Protein AF-A0A1W9SAP3-F1 (afdb_monomer_lite)

Foldseek 3Di:
DQVVLVVLQVVLVVLLVCLPVVPVVVCVDPVNVVVQVVQVHDVSSSVVSNVSSVVSNVVSVVD

Radius of gyration: 12.84 Å; chains: 1; bounding box: 31×16×32 Å

Structure (mmCIF, N/CA/C/O backbone):
data_AF-A0A1W9SAP3-F1
#
_entry.id   AF-A0A1W9SAP3-F1
#
loop_
_atom_site.group_PDB
_atom_site.id
_atom_site.type_symbol
_atom_site.label_atom_id
_atom_site.label_alt_id
_atom_site.label_comp_id
_atom_site.label_asym_id
_atom_site.label_entity_id
_atom_site.label_seq_id
_atom_site.pdbx_PDB_ins_code
_atom_site.Cartn_x
_atom_site.Cartn_y
_atom_site.Cartn_z
_atom_site.occupancy
_atom_site.B_iso_or_equiv
_atom_site.auth_seq_id
_atom_site.auth_comp_id
_atom_site.auth_asym_id
_atom_site.auth_atom_id
_atom_site.pdbx_PDB_model_num
ATOM 1 N N . MET A 1 1 ? 17.627 -9.278 -18.035 1.00 54.88 1 MET A N 1
ATOM 2 C CA . MET A 1 1 ? 17.980 -9.186 -16.603 1.00 54.88 1 MET A CA 1
ATOM 3 C C . MET A 1 1 ? 17.047 -8.160 -15.948 1.00 54.88 1 MET A C 1
ATOM 5 O O . MET A 1 1 ? 17.487 -7.321 -15.181 1.00 54.88 1 MET A O 1
ATOM 9 N N . ASP A 1 2 ? 15.739 -8.241 -16.248 1.00 65.69 2 ASP A N 1
ATOM 10 C CA . ASP A 1 2 ? 14.800 -7.103 -16.115 1.00 65.69 2 ASP A CA 1
ATOM 11 C C . ASP A 1 2 ? 13.474 -7.486 -15.441 1.00 65.69 2 ASP A C 1
ATOM 13 O O . ASP A 1 2 ? 12.624 -6.640 -15.172 1.00 65.69 2 ASP A O 1
ATOM 17 N N . TRP A 1 3 ? 13.294 -8.774 -15.135 1.00 76.25 3 TRP A N 1
ATOM 18 C CA . TRP A 1 3 ? 12.047 -9.299 -14.575 1.00 76.25 3 TRP A CA 1
ATOM 19 C C . TRP A 1 3 ? 11.690 -8.655 -13.229 1.00 76.25 3 TRP A C 1
ATOM 21 O O . TRP A 1 3 ? 10.530 -8.363 -12.956 1.00 76.25 3 TRP A O 1
ATOM 31 N N . TRP A 1 4 ? 12.702 -8.381 -12.406 1.00 78.38 4 TRP A N 1
ATOM 32 C CA . TRP A 1 4 ? 12.535 -7.781 -11.084 1.00 78.38 4 TRP A CA 1
ATOM 33 C C . TRP A 1 4 ? 11.992 -6.351 -11.157 1.00 78.38 4 TRP A C 1
ATOM 35 O O . TRP A 1 4 ? 11.128 -5.998 -10.360 1.00 78.38 4 TRP A O 1
ATOM 45 N N . LYS A 1 5 ? 12.422 -5.558 -12.148 1.00 78.81 5 LYS A N 1
ATOM 46 C CA . LYS A 1 5 ? 11.937 -4.185 -12.363 1.00 78.81 5 LYS A CA 1
ATOM 47 C C . LYS A 1 5 ? 10.467 -4.178 -12.760 1.00 78.81 5 LYS A C 1
ATOM 49 O O . LYS A 1 5 ? 9.662 -3.455 -12.181 1.00 78.81 5 LYS A O 1
ATOM 54 N N . ILE A 1 6 ? 10.108 -5.054 -13.699 1.00 82.25 6 ILE A N 1
ATOM 55 C CA . ILE A 1 6 ? 8.729 -5.226 -14.164 1.00 82.25 6 ILE A CA 1
ATOM 56 C C . ILE A 1 6 ? 7.837 -5.684 -13.004 1.00 82.25 6 ILE A C 1
ATOM 58 O O . ILE A 1 6 ? 6.768 -5.116 -12.789 1.00 82.25 6 ILE A O 1
ATOM 62 N N . ALA A 1 7 ? 8.297 -6.652 -12.206 1.00 84.69 7 ALA A N 1
ATOM 63 C CA . ALA A 1 7 ? 7.575 -7.111 -11.025 1.00 84.69 7 ALA A CA 1
ATOM 64 C C . ALA A 1 7 ? 7.375 -5.988 -9.990 1.00 84.69 7 ALA A C 1
ATOM 66 O O . ALA A 1 7 ? 6.274 -5.848 -9.462 1.00 84.69 7 ALA A O 1
ATOM 67 N N . LEU A 1 8 ? 8.392 -5.154 -9.740 1.00 82.94 8 LEU A N 1
ATOM 68 C CA . LEU A 1 8 ? 8.319 -3.998 -8.836 1.00 82.94 8 LEU A CA 1
ATOM 69 C C . LEU A 1 8 ? 7.344 -2.924 -9.328 1.00 82.94 8 LEU A C 1
ATOM 71 O O . LEU A 1 8 ? 6.552 -2.416 -8.537 1.00 82.94 8 LEU A O 1
ATOM 75 N N . ILE A 1 9 ? 7.348 -2.620 -10.627 1.00 84.75 9 ILE A N 1
ATOM 76 C CA . ILE A 1 9 ? 6.420 -1.658 -11.235 1.00 84.75 9 ILE A CA 1
ATOM 77 C C . ILE A 1 9 ? 4.978 -2.166 -11.130 1.00 84.75 9 ILE A C 1
ATOM 79 O O . ILE A 1 9 ? 4.105 -1.438 -10.656 1.00 84.75 9 ILE A O 1
ATOM 83 N N . ILE A 1 10 ? 4.724 -3.427 -11.501 1.00 88.06 10 ILE A N 1
ATOM 84 C CA . ILE A 1 10 ? 3.394 -4.048 -11.390 1.00 88.06 10 ILE A CA 1
ATOM 85 C C . ILE A 1 10 ? 2.927 -4.052 -9.930 1.00 88.06 10 ILE A C 1
ATOM 87 O O . ILE A 1 10 ? 1.779 -3.713 -9.639 1.00 88.06 10 ILE A O 1
ATOM 91 N N . TYR A 1 11 ? 3.820 -4.394 -9.000 1.00 84.75 11 TYR A N 1
ATOM 92 C CA . TYR A 1 11 ? 3.518 -4.407 -7.573 1.00 84.75 11 TYR A CA 1
ATOM 93 C C . TYR A 1 11 ? 3.22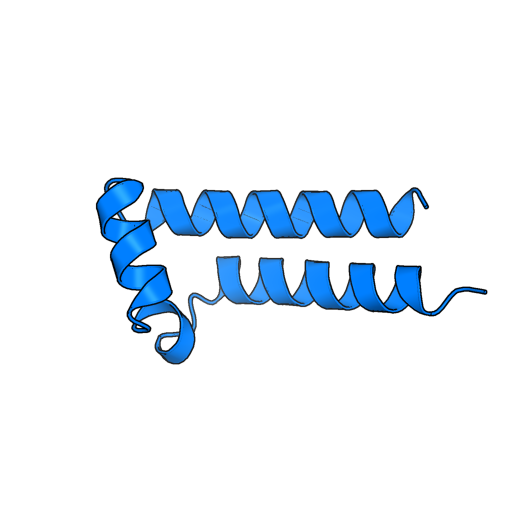0 -3.003 -7.030 1.00 84.75 11 TYR A C 1
ATOM 95 O O . TYR A 1 11 ? 2.266 -2.825 -6.274 1.00 84.75 11 TYR A O 1
ATOM 103 N N . GLY A 1 12 ? 3.978 -1.988 -7.449 1.00 84.38 12 GLY A N 1
ATOM 104 C CA . GLY A 1 12 ? 3.735 -0.595 -7.079 1.00 84.38 12 GLY A CA 1
ATOM 105 C C . GLY A 1 12 ? 2.379 -0.091 -7.578 1.00 84.38 12 GLY A C 1
ATOM 106 O O . GLY A 1 12 ? 1.623 0.497 -6.803 1.00 84.38 12 GLY A O 1
ATOM 107 N N . ILE A 1 13 ? 2.013 -0.414 -8.825 1.00 86.94 13 ILE A N 1
ATOM 108 C CA . ILE A 1 13 ? 0.690 -0.105 -9.393 1.00 86.94 13 ILE A CA 1
ATOM 109 C C . ILE A 1 13 ? -0.419 -0.795 -8.594 1.00 86.94 13 ILE A C 1
ATOM 111 O O . ILE A 1 13 ? -1.394 -0.143 -8.224 1.00 86.94 13 ILE A O 1
ATOM 115 N N . LEU A 1 14 ? -0.265 -2.084 -8.273 1.00 86.75 14 LEU A N 1
ATOM 116 C CA . LEU A 1 14 ? -1.214 -2.821 -7.433 1.00 86.75 14 LEU A CA 1
ATOM 117 C C . LEU A 1 14 ? -1.361 -2.181 -6.050 1.00 86.75 14 LEU A C 1
ATOM 119 O O . LEU A 1 14 ? -2.483 -2.007 -5.584 1.00 86.75 14 LEU A O 1
ATOM 123 N N . CYS A 1 15 ? -0.263 -1.784 -5.404 1.00 85.69 15 CYS A N 1
ATOM 124 C CA . CYS A 1 15 ? -0.304 -1.110 -4.106 1.00 85.69 15 CYS A CA 1
ATOM 125 C C . CYS A 1 15 ? -1.050 0.228 -4.170 1.00 85.69 15 CYS A C 1
ATOM 127 O O . CYS A 1 15 ? -1.883 0.489 -3.302 1.00 85.69 15 CYS A O 1
ATOM 129 N N . ILE A 1 16 ? -0.817 1.046 -5.202 1.00 85.75 16 ILE A N 1
ATOM 130 C CA . ILE A 1 16 ? -1.580 2.286 -5.408 1.00 85.75 16 ILE A CA 1
ATOM 131 C C . ILE A 1 16 ? -3.053 1.971 -5.653 1.00 85.75 16 ILE A C 1
ATOM 133 O O . ILE A 1 16 ? -3.915 2.598 -5.04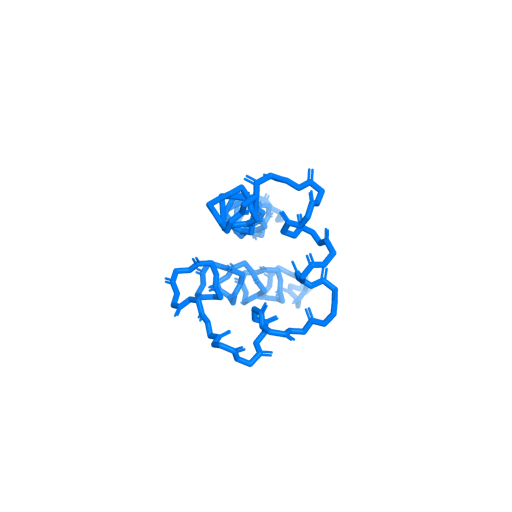3 1.00 85.75 16 ILE A O 1
ATOM 137 N N . TYR A 1 17 ? -3.355 0.981 -6.494 1.00 85.81 17 TYR A N 1
ATOM 138 C CA . TYR A 1 17 ? -4.727 0.599 -6.816 1.00 85.81 17 TYR A CA 1
ATOM 139 C C . TYR A 1 17 ? -5.486 0.131 -5.574 1.00 85.81 17 TYR A C 1
ATOM 141 O O . TYR A 1 17 ? -6.596 0.586 -5.316 1.00 85.81 17 TYR A O 1
ATOM 149 N N . ILE A 1 18 ? -4.856 -0.714 -4.755 1.00 83.75 18 ILE A N 1
ATOM 150 C CA . ILE A 1 18 ? -5.370 -1.135 -3.453 1.00 83.75 18 ILE A CA 1
ATOM 151 C C . ILE A 1 18 ? -5.586 0.122 -2.600 1.00 83.75 18 ILE A C 1
ATOM 153 O O . ILE A 1 18 ? -6.724 0.393 -2.225 1.00 83.75 18 ILE A O 1
ATOM 157 N N . GLY A 1 19 ? -4.548 0.943 -2.391 1.00 82.19 19 GLY A N 1
ATOM 158 C CA . GLY A 1 19 ? -4.576 2.223 -1.663 1.00 82.19 19 GLY A CA 1
ATOM 159 C C . GLY A 1 19 ? -5.722 3.172 -2.039 1.00 82.19 19 GLY A C 1
ATOM 160 O O . GLY A 1 19 ? -6.292 3.833 -1.167 1.00 82.19 19 GLY A O 1
ATOM 161 N N . LEU A 1 20 ? -6.070 3.240 -3.325 1.00 80.50 20 LEU A N 1
ATOM 162 C CA . LEU A 1 20 ? -7.074 4.156 -3.862 1.00 80.50 20 LEU A CA 1
ATOM 163 C C . LEU A 1 20 ? -8.492 3.570 -3.813 1.00 80.50 20 LEU A C 1
ATOM 165 O O . LEU A 1 20 ? -9.401 4.219 -3.299 1.00 80.50 20 LEU A O 1
ATOM 169 N N . LEU A 1 21 ? -8.680 2.344 -4.320 1.00 79.75 21 LEU A N 1
ATOM 170 C CA . LEU A 1 21 ? -10.004 1.722 -4.452 1.00 79.75 21 LEU A CA 1
ATOM 171 C C . LEU A 1 21 ? -10.560 1.178 -3.137 1.00 79.75 21 LEU A C 1
ATOM 173 O O . LEU A 1 21 ? -11.736 0.830 -3.066 1.00 79.75 21 LEU A O 1
ATOM 177 N N . LYS A 1 22 ? -9.716 1.050 -2.112 1.00 73.12 22 LYS A N 1
ATOM 178 C CA . LYS A 1 22 ? -10.067 0.433 -0.835 1.00 73.12 22 LYS A CA 1
ATOM 179 C C . LYS A 1 22 ? -10.862 -0.873 -0.975 1.00 73.12 22 LYS A C 1
ATOM 181 O O . LYS A 1 22 ? -11.950 -0.959 -0.397 1.00 73.12 22 LYS A O 1
ATOM 186 N N . PRO A 1 23 ? -10.391 -1.899 -1.724 1.00 77.88 23 PRO A N 1
ATOM 187 C CA . PRO A 1 23 ? -11.185 -3.098 -1.930 1.00 77.88 23 PRO A CA 1
ATOM 188 C C . PRO A 1 23 ? -11.598 -3.687 -0.575 1.00 77.88 23 PRO A C 1
ATOM 190 O O . PRO A 1 23 ? -10.725 -4.019 0.240 1.00 77.88 23 PRO A O 1
ATOM 193 N N . PRO A 1 24 ? -12.908 -3.847 -0.312 1.00 70.88 24 PRO A N 1
ATOM 194 C CA . PRO A 1 24 ? -13.400 -4.266 0.997 1.00 70.88 24 PRO A CA 1
ATOM 195 C C . PRO A 1 24 ? -12.895 -5.659 1.377 1.00 70.88 24 PRO A C 1
ATOM 197 O O . PRO A 1 24 ? -12.789 -5.965 2.558 1.00 70.88 24 PRO A O 1
ATOM 200 N N . PHE A 1 25 ? -12.521 -6.481 0.394 1.00 74.94 25 PHE A N 1
ATOM 201 C CA . PHE A 1 25 ? -11.922 -7.793 0.614 1.00 74.94 25 PHE A CA 1
ATOM 202 C C . PHE A 1 25 ? -10.552 -7.715 1.305 1.00 74.94 25 PHE A C 1
ATOM 204 O O . PHE A 1 25 ? -10.281 -8.487 2.216 1.00 74.94 25 PHE A O 1
ATOM 211 N N . ILE A 1 26 ? -9.708 -6.753 0.916 1.00 75.38 26 ILE A N 1
ATOM 212 C CA . ILE A 1 26 ? -8.357 -6.580 1.471 1.00 75.38 26 ILE A CA 1
ATOM 213 C C . ILE A 1 26 ? -8.428 -5.794 2.784 1.00 75.38 26 ILE A C 1
ATOM 215 O O . ILE A 1 26 ? -7.781 -6.164 3.762 1.00 75.38 26 ILE A O 1
ATOM 219 N N . TRP A 1 27 ? -9.274 -4.758 2.836 1.00 73.56 27 TRP A N 1
ATOM 220 C CA . TRP A 1 27 ? -9.440 -3.912 4.024 1.00 73.56 27 TRP A CA 1
ATOM 221 C C . TRP A 1 27 ? -10.155 -4.590 5.193 1.00 73.56 27 TRP A C 1
ATOM 223 O O . TRP A 1 27 ? -9.922 -4.204 6.337 1.00 73.56 27 TRP A O 1
ATOM 233 N N . LYS A 1 28 ? -10.996 -5.601 4.938 1.00 80.12 28 LYS A N 1
ATOM 234 C CA . LYS A 1 28 ? -11.632 -6.417 5.989 1.00 80.12 28 LYS A CA 1
ATOM 235 C C . LYS A 1 28 ? -10.789 -7.621 6.423 1.00 80.12 28 LYS A C 1
ATOM 237 O O . LYS A 1 28 ? -11.242 -8.414 7.242 1.00 80.12 28 LYS A O 1
ATOM 242 N N . MET A 1 29 ? -9.572 -7.794 5.900 1.00 82.75 29 MET A N 1
ATOM 243 C CA . MET A 1 29 ? -8.689 -8.850 6.394 1.00 82.75 29 MET A CA 1
ATOM 244 C C . MET A 1 29 ? -8.121 -8.499 7.770 1.00 82.75 29 MET A C 1
ATOM 246 O O . MET A 1 29 ? -7.702 -7.365 8.003 1.00 82.75 29 MET A O 1
ATOM 250 N N . LYS A 1 30 ? -7.968 -9.512 8.637 1.00 79.56 30 LYS A N 1
ATOM 251 C CA . LYS A 1 30 ? -7.404 -9.366 9.995 1.00 79.56 30 LYS A CA 1
ATOM 252 C C . LYS A 1 30 ? -6.087 -8.576 10.027 1.00 79.56 30 LYS A C 1
ATOM 254 O O . LYS A 1 30 ? -5.874 -7.787 10.937 1.00 79.56 30 LYS A O 1
ATOM 259 N N . LYS A 1 31 ? -5.210 -8.744 9.026 1.00 76.12 31 LYS A N 1
ATOM 260 C CA . LYS A 1 31 ? -3.947 -7.985 8.912 1.00 76.12 31 LYS A CA 1
ATOM 261 C C . LYS A 1 31 ? -4.174 -6.477 8.770 1.00 76.12 31 LYS A C 1
ATOM 263 O O . LYS A 1 31 ? -3.569 -5.699 9.503 1.00 76.12 31 LYS A O 1
ATOM 268 N N . PHE A 1 32 ? -5.047 -6.071 7.850 1.00 78.00 32 PHE A N 1
ATOM 269 C CA . PHE A 1 32 ? -5.373 -4.661 7.634 1.00 78.00 32 PHE A CA 1
ATOM 270 C C . PHE A 1 32 ? -6.154 -4.081 8.810 1.00 78.00 32 PHE A C 1
ATOM 272 O O . PHE A 1 32 ? -5.945 -2.930 9.170 1.00 78.00 32 PHE A O 1
ATOM 279 N N . GLU A 1 33 ? -6.984 -4.887 9.465 1.00 80.62 33 GLU A N 1
ATOM 280 C CA . GLU A 1 33 ? -7.715 -4.496 10.668 1.00 80.62 33 GLU A CA 1
ATOM 281 C C . GLU A 1 3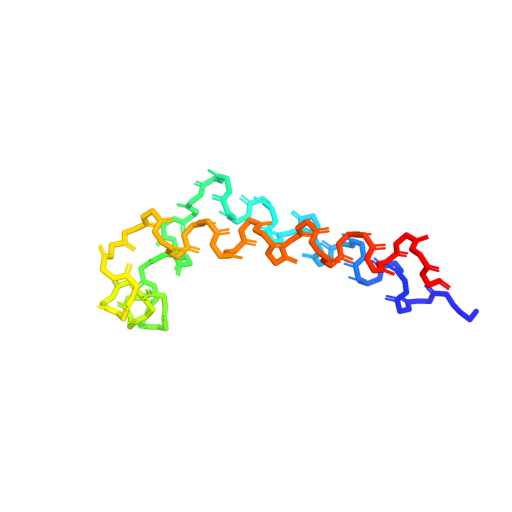3 ? -6.776 -4.241 11.865 1.00 80.62 33 GLU A C 1
ATOM 283 O O . GLU A 1 33 ? -6.935 -3.255 12.589 1.00 80.62 33 GLU A O 1
ATOM 288 N N . ILE A 1 34 ? -5.732 -5.066 12.026 1.00 82.38 34 ILE A N 1
ATOM 289 C CA . ILE A 1 34 ? -4.652 -4.846 13.001 1.00 82.38 34 ILE A CA 1
ATOM 290 C C . ILE A 1 34 ? -3.870 -3.574 12.659 1.00 82.38 34 ILE A C 1
ATOM 292 O O . ILE A 1 34 ? -3.657 -2.739 13.538 1.00 82.38 34 ILE A O 1
ATOM 296 N N . MET A 1 35 ? -3.489 -3.379 11.390 1.00 80.12 35 MET A N 1
ATOM 297 C CA . MET A 1 35 ? -2.827 -2.140 10.962 1.00 80.12 35 MET A CA 1
ATOM 298 C C . MET A 1 35 ? -3.718 -0.919 11.203 1.00 80.12 35 MET A C 1
ATOM 300 O O . MET A 1 35 ? -3.227 0.113 11.640 1.00 80.12 35 MET A O 1
ATOM 304 N N . LYS A 1 36 ? -5.033 -1.035 11.001 1.00 82.44 36 LYS A N 1
ATOM 305 C CA . LYS A 1 36 ? -6.004 0.042 11.234 1.00 82.44 36 LYS A CA 1
ATOM 306 C C . LYS A 1 36 ? -6.095 0.411 12.715 1.00 82.44 36 LYS A C 1
ATOM 308 O O . LYS A 1 36 ? -6.150 1.597 13.036 1.00 82.44 36 LYS A O 1
ATOM 313 N N . LYS A 1 37 ? -6.040 -0.580 13.614 1.00 78.88 37 LYS A N 1
ATOM 314 C CA . LYS A 1 37 ? -5.921 -0.361 15.068 1.00 78.88 37 LYS A CA 1
ATOM 315 C C . LYS A 1 37 ? -4.596 0.301 15.449 1.00 78.88 37 LYS A C 1
ATOM 317 O O . LYS A 1 37 ? -4.593 1.197 16.285 1.00 78.88 37 LYS A O 1
ATOM 322 N N . MET A 1 38 ? -3.492 -0.106 14.826 1.00 80.50 38 MET A N 1
ATOM 323 C CA . MET A 1 38 ? -2.155 0.419 15.123 1.00 80.50 38 MET A CA 1
ATOM 324 C C . MET A 1 38 ? -1.961 1.856 14.608 1.00 80.50 38 MET A C 1
ATOM 326 O O . MET A 1 38 ? -1.430 2.703 15.319 1.00 80.50 38 MET A O 1
ATOM 330 N N . PHE A 1 39 ? -2.466 2.157 13.410 1.00 76.81 39 PHE A N 1
ATOM 331 C CA . PHE A 1 39 ? -2.353 3.463 12.751 1.00 76.81 39 PHE A CA 1
ATOM 332 C C . PHE A 1 39 ? -3.518 4.420 13.048 1.00 76.81 39 PHE A C 1
ATOM 334 O O . PHE A 1 39 ? -3.701 5.405 12.335 1.00 76.81 39 PHE A O 1
ATOM 341 N N . LYS A 1 40 ? -4.298 4.155 14.109 1.00 75.56 40 LYS A N 1
ATOM 342 C CA . LYS A 1 40 ? -5.413 5.003 14.580 1.00 75.56 40 LYS A CA 1
ATOM 343 C C . LYS A 1 40 ? -6.418 5.383 13.482 1.00 75.56 40 LYS A C 1
ATOM 345 O O . LYS A 1 40 ? -6.963 6.483 13.483 1.00 75.56 40 LYS A O 1
ATOM 350 N N . GLY A 1 41 ? -6.701 4.468 12.556 1.00 78.19 41 GLY A N 1
ATOM 351 C CA . GLY A 1 41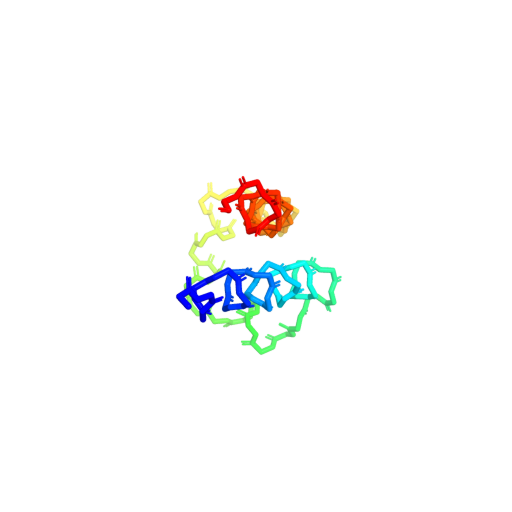 ? -7.768 4.656 11.582 1.00 78.19 41 GLY A CA 1
ATOM 352 C C . GLY A 1 41 ? -7.449 4.197 10.168 1.00 78.19 41 GLY A C 1
ATOM 353 O O . GLY A 1 41 ? -6.361 3.742 9.826 1.00 78.19 41 GLY A O 1
ATOM 354 N N . GLU A 1 42 ? -8.474 4.314 9.334 1.00 78.38 42 GLU A N 1
ATOM 355 C CA . GLU A 1 42 ? -8.486 3.856 7.943 1.00 78.38 42 GLU A CA 1
ATOM 356 C C . GLU A 1 42 ? -7.573 4.691 7.045 1.00 78.38 42 GLU A C 1
ATOM 358 O O . GLU A 1 42 ? -6.910 4.152 6.161 1.00 78.38 42 GLU A O 1
ATOM 363 N N . LEU A 1 43 ? -7.515 5.998 7.317 1.00 79.50 43 LEU A N 1
ATOM 364 C CA . LEU A 1 43 ? -6.679 6.957 6.600 1.00 79.50 43 LEU A CA 1
ATOM 365 C C . LEU A 1 43 ? -5.185 6.682 6.799 1.00 79.50 43 LEU A C 1
ATOM 367 O O . LEU A 1 43 ? -4.436 6.754 5.833 1.00 79.50 43 LEU A O 1
ATOM 371 N N . GLY A 1 44 ? -4.752 6.308 8.007 1.00 81.69 44 GLY A N 1
ATOM 372 C CA . GLY A 1 44 ? -3.338 6.031 8.283 1.00 81.69 44 GLY A CA 1
ATOM 373 C C . GLY A 1 44 ? -2.812 4.839 7.482 1.00 81.69 44 GLY A C 1
ATOM 374 O O . GLY A 1 44 ? -1.781 4.931 6.820 1.00 81.69 44 GLY A O 1
ATOM 375 N N . VAL A 1 45 ? -3.573 3.741 7.457 1.00 83.44 45 VAL A N 1
ATOM 376 C CA . VAL A 1 45 ? -3.221 2.558 6.655 1.00 83.44 45 VAL A CA 1
ATOM 377 C C . VAL A 1 45 ? -3.278 2.870 5.162 1.00 83.44 45 VAL A C 1
ATOM 379 O O . VAL A 1 45 ? -2.408 2.439 4.412 1.00 83.44 45 VAL A O 1
ATOM 382 N N . GLN A 1 46 ? -4.268 3.653 4.727 1.00 83.56 46 GLN A N 1
ATOM 383 C CA . GLN A 1 46 ? -4.389 4.068 3.334 1.00 83.56 46 GLN A CA 1
ATOM 384 C C . GLN A 1 46 ? -3.173 4.880 2.867 1.00 83.56 46 GLN A C 1
ATOM 386 O O . GLN A 1 46 ? -2.611 4.576 1.818 1.00 83.56 46 GLN A O 1
ATOM 391 N N . ILE A 1 47 ? -2.759 5.883 3.649 1.00 84.50 47 ILE A N 1
ATOM 392 C CA . ILE A 1 47 ? -1.605 6.734 3.340 1.00 84.50 47 ILE A CA 1
ATOM 393 C C . ILE A 1 47 ? -0.336 5.889 3.274 1.00 84.50 47 ILE A C 1
ATOM 395 O O . ILE A 1 47 ? 0.438 6.044 2.339 1.00 84.50 47 ILE A O 1
ATOM 399 N N . ILE A 1 48 ? -0.147 4.946 4.199 1.00 85.62 48 ILE A N 1
ATOM 400 C CA . ILE A 1 48 ? 1.022 4.060 4.182 1.00 85.62 48 ILE A CA 1
ATOM 401 C C . ILE A 1 48 ? 1.050 3.203 2.928 1.00 85.62 48 ILE A C 1
ATOM 403 O O . ILE A 1 48 ? 2.079 3.146 2.269 1.00 85.62 48 ILE A O 1
ATOM 407 N N . VAL A 1 49 ? -0.066 2.570 2.570 1.00 86.25 49 VAL A N 1
ATOM 408 C CA . VAL A 1 49 ? -0.146 1.728 1.368 1.00 86.25 49 VAL A CA 1
ATOM 409 C C . VAL A 1 49 ? 0.100 2.549 0.099 1.00 86.25 49 VAL A C 1
ATOM 411 O O . VAL A 1 49 ? 0.805 2.086 -0.796 1.00 86.25 49 VAL A O 1
ATOM 414 N N . LEU A 1 50 ? -0.411 3.783 0.040 1.00 86.75 50 LEU A N 1
ATOM 415 C CA . LEU A 1 50 ? -0.152 4.717 -1.060 1.00 86.75 50 LEU A CA 1
ATOM 416 C C . LEU A 1 50 ? 1.320 5.131 -1.140 1.00 86.75 50 LEU A C 1
ATOM 418 O O . LEU A 1 50 ? 1.920 5.024 -2.206 1.00 86.75 50 LEU A O 1
ATOM 422 N N . VAL A 1 51 ? 1.915 5.557 -0.024 1.00 88.12 51 VAL A N 1
ATOM 423 C CA . VAL A 1 51 ? 3.333 5.942 0.051 1.00 88.12 51 VAL A CA 1
ATOM 424 C C . VAL A 1 51 ? 4.225 4.762 -0.331 1.00 88.12 51 VAL A C 1
ATOM 426 O O . VAL A 1 51 ? 5.182 4.937 -1.080 1.00 88.12 51 VAL A O 1
ATOM 429 N N . PHE A 1 52 ? 3.878 3.549 0.104 1.00 87.19 52 PHE A N 1
ATOM 430 C CA . PHE A 1 52 ? 4.609 2.335 -0.249 1.00 87.19 52 PHE A CA 1
ATOM 431 C C . PHE A 1 52 ? 4.488 1.999 -1.741 1.00 87.19 52 PHE A C 1
ATOM 433 O O . PHE A 1 52 ? 5.477 1.627 -2.365 1.00 87.19 52 PHE A O 1
ATOM 440 N N . GLY A 1 53 ? 3.302 2.172 -2.333 1.00 86.75 53 GLY A N 1
ATOM 441 C CA . GLY A 1 53 ? 3.091 1.989 -3.770 1.00 86.75 53 GLY A CA 1
ATOM 442 C C . GLY A 1 53 ? 3.885 2.982 -4.620 1.00 86.75 53 GLY A C 1
ATOM 443 O O . GLY A 1 53 ? 4.526 2.585 -5.591 1.00 86.75 53 GLY A O 1
ATOM 444 N N . ILE A 1 54 ? 3.908 4.257 -4.218 1.00 88.06 54 ILE A N 1
ATOM 445 C CA . ILE A 1 54 ? 4.696 5.306 -4.881 1.00 88.06 54 ILE A CA 1
ATOM 446 C C . ILE A 1 54 ? 6.197 5.024 -4.738 1.00 88.06 54 ILE A C 1
ATOM 448 O O . ILE A 1 54 ? 6.932 5.103 -5.720 1.00 88.06 54 ILE A O 1
ATOM 452 N N . ALA A 1 55 ? 6.658 4.645 -3.543 1.00 88.44 55 ALA A N 1
ATOM 453 C CA . ALA A 1 55 ? 8.057 4.302 -3.302 1.00 88.44 55 ALA A CA 1
ATOM 454 C C . ALA A 1 55 ? 8.503 3.075 -4.116 1.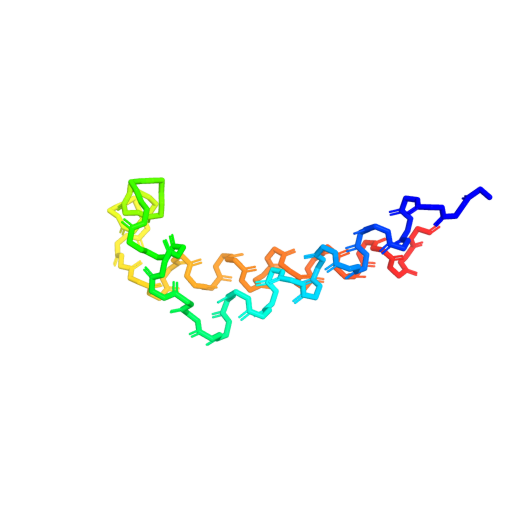00 88.44 55 ALA A C 1
ATOM 456 O O . ALA A 1 55 ? 9.591 3.083 -4.686 1.00 88.44 55 ALA A O 1
ATOM 457 N N . ALA A 1 56 ? 7.656 2.046 -4.222 1.00 85.44 56 ALA A N 1
ATOM 458 C CA . ALA A 1 56 ? 7.923 0.859 -5.034 1.00 85.44 56 ALA A CA 1
ATOM 459 C C . ALA A 1 56 ? 7.995 1.181 -6.535 1.00 85.44 56 ALA A C 1
ATOM 461 O O . ALA A 1 56 ? 8.862 0.654 -7.230 1.00 85.44 56 ALA A O 1
ATOM 462 N N . LEU A 1 57 ? 7.135 2.080 -7.026 1.00 86.38 57 LEU A N 1
ATOM 463 C CA . LEU A 1 57 ? 7.199 2.577 -8.402 1.00 86.38 57 LEU A CA 1
ATOM 464 C C . LEU A 1 57 ? 8.484 3.358 -8.677 1.00 86.38 57 LEU A C 1
ATOM 466 O O . LEU A 1 57 ? 9.135 3.111 -9.688 1.00 86.38 57 LEU A O 1
ATOM 470 N N . LEU A 1 58 ? 8.867 4.265 -7.775 1.00 86.50 58 LEU A N 1
ATOM 471 C CA . LEU A 1 58 ? 10.108 5.033 -7.893 1.00 86.50 58 LEU A CA 1
ATOM 472 C C . LEU A 1 58 ? 11.336 4.121 -7.878 1.00 86.50 58 LEU A C 1
ATOM 474 O O . LEU A 1 58 ? 12.216 4.280 -8.716 1.00 86.50 58 LEU A O 1
ATOM 478 N N . LEU A 1 59 ? 11.375 3.131 -6.982 1.00 84.38 59 LEU A N 1
ATOM 479 C CA . LEU A 1 59 ? 12.447 2.136 -6.943 1.00 84.38 59 LEU A CA 1
ATOM 480 C C . LEU A 1 59 ? 12.489 1.291 -8.218 1.00 84.38 59 LEU A C 1
ATOM 482 O O . LEU A 1 59 ? 13.570 1.060 -8.740 1.00 84.38 59 LEU A O 1
ATOM 486 N N . GLY A 1 60 ? 11.336 0.867 -8.744 1.00 79.31 60 GLY A N 1
ATOM 487 C CA . GLY A 1 60 ? 11.258 0.110 -9.995 1.00 79.31 60 GLY A CA 1
ATOM 488 C C . GLY A 1 60 ? 11.671 0.906 -11.239 1.00 79.31 60 GLY A C 1
ATOM 489 O O . GLY A 1 60 ? 12.145 0.307 -12.198 1.00 79.31 60 GLY A O 1
ATOM 490 N N . LEU A 1 61 ? 11.504 2.233 -11.221 1.00 78.69 61 LEU A N 1
ATOM 491 C CA . LEU A 1 61 ? 11.961 3.155 -12.271 1.00 78.69 61 LEU A CA 1
ATOM 492 C C . LEU A 1 61 ? 13.453 3.501 -12.166 1.00 78.69 61 LEU A C 1
ATOM 494 O O . LEU A 1 61 ? 14.073 3.793 -13.185 1.00 78.69 61 LEU A O 1
ATOM 498 N N . LEU A 1 62 ? 14.003 3.527 -10.949 1.00 79.44 62 LEU A N 1
ATOM 499 C CA . LEU A 1 62 ? 15.38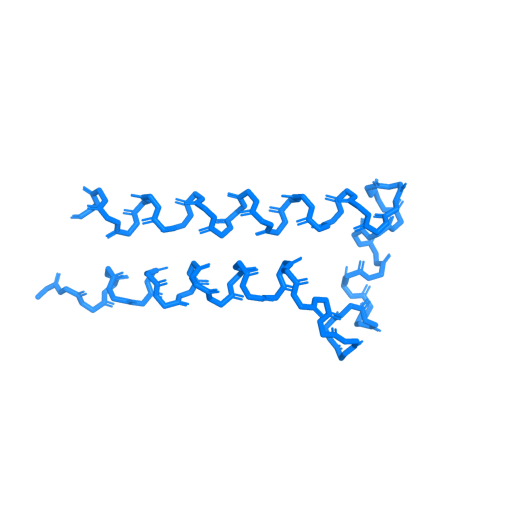3 3.944 -10.681 1.00 79.44 62 LEU A CA 1
ATOM 500 C C . LEU A 1 62 ? 16.400 2.796 -10.813 1.00 79.44 62 LEU A C 1
ATOM 502 O O . LEU A 1 62 ? 17.558 3.054 -11.136 1.00 79.44 62 LEU A O 1
ATOM 506 N N . LEU A 1 63 ? 15.982 1.555 -10.535 1.00 72.62 63 LEU A N 1
ATOM 507 C CA . LEU A 1 63 ? 16.792 0.339 -10.706 1.00 72.62 63 LEU A CA 1
ATOM 508 C C . LEU A 1 63 ? 16.932 -0.039 -12.172 1.00 72.62 63 LEU A C 1
ATOM 510 O O . LEU A 1 63 ? 17.999 -0.581 -12.540 1.00 72.62 63 LEU A O 1
#

Secondary structure (DSSP, 8-state):
--HHHHHHHHHHHHHHHHHHH--HHHHTSHHHHHHHHHTTSHHHHHHHHHHHHHHHHHHHHH-

pLDDT: mean 80.98, std 5.8, range [54.88, 88.44]

Sequence (63 aa):
MDWWKIALIIYGILCIYIGLLKPPFIWKMKKFEIMKKMFKGELGVQIIVLVFGIAALLLGLLL